Protein AF-A0A942FB34-F1 (afdb_monomer_lite)

Sequence (124 aa):
MNTRLLLAAIVAMVAMFLGGWLIWGIILKSESEGMSMGMIALGHVFIGALIAWLANSMGTTTLMKGLLNGFIIGLLWGLAMIFIDGKEADDAMKVITGGIANGAWCAIGMGAAALVLGMKKSEA

Foldseek 3Di:
DPVLLVVLLVQLLVQLLVLCCVLDCPVVNPDPPDDDPVVSSVVSSVVSSVLLVVCVVVVQQALVSQLVVQLVVQLVVQLVVCVVVVPCVVPPVCSVSSSRSRSRSRSRSSSRSNPSNNDDPPPD

Structure (mmCIF, N/CA/C/O backbone):
data_AF-A0A942FB34-F1
#
_entry.id   AF-A0A942FB34-F1
#
loop_
_atom_site.group_PDB
_atom_site.id
_atom_site.type_symbol
_atom_site.label_atom_id
_atom_site.label_alt_id
_atom_site.label_comp_id
_atom_site.label_asym_id
_atom_site.label_entity_id
_atom_site.label_seq_id
_atom_site.pdbx_PDB_ins_code
_atom_site.Cartn_x
_atom_site.Cartn_y
_atom_site.Cartn_z
_atom_site.occupancy
_atom_site.B_iso_or_equiv
_atom_site.auth_seq_id
_atom_site.auth_comp_id
_atom_site.auth_asym_id
_atom_site.auth_atom_id
_atom_site.pdbx_PDB_model_num
ATOM 1 N N . MET A 1 1 ? -5.280 -16.335 14.019 1.00 56.72 1 MET A N 1
ATOM 2 C CA . MET A 1 1 ? -5.382 -15.093 13.221 1.00 56.72 1 MET A CA 1
ATOM 3 C C . MET A 1 1 ? -6.694 -14.411 13.581 1.00 56.72 1 MET A C 1
ATOM 5 O O . MET A 1 1 ? -7.718 -15.076 13.537 1.00 56.72 1 MET A O 1
ATOM 9 N N . ASN A 1 2 ? -6.673 -13.152 14.028 1.00 83.06 2 ASN A N 1
ATOM 10 C CA . ASN A 1 2 ? -7.895 -12.423 14.393 1.00 83.06 2 ASN A CA 1
ATOM 11 C C . ASN A 1 2 ? -8.777 -12.259 13.139 1.00 83.06 2 ASN A C 1
ATOM 13 O O . ASN A 1 2 ? -8.255 -11.872 12.096 1.00 83.06 2 ASN A O 1
ATOM 17 N N . THR A 1 3 ? -10.084 -12.531 13.215 1.00 88.25 3 THR A N 1
ATOM 18 C CA . THR A 1 3 ? -11.041 -12.393 12.095 1.00 88.25 3 THR A CA 1
ATOM 19 C C . THR A 1 3 ? -10.948 -11.026 11.410 1.00 88.25 3 THR A C 1
ATOM 21 O O . THR A 1 3 ? -11.125 -10.923 10.200 1.00 88.25 3 THR A O 1
ATOM 24 N N . ARG A 1 4 ? -10.584 -9.977 12.159 1.00 90.31 4 ARG A N 1
ATOM 25 C CA . ARG A 1 4 ? -10.325 -8.640 11.604 1.00 90.31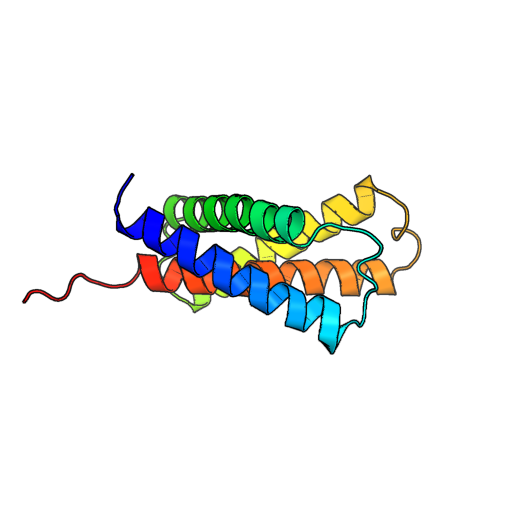 4 ARG A CA 1
ATOM 26 C C . ARG A 1 4 ? -9.140 -8.589 10.648 1.00 90.31 4 ARG A C 1
ATOM 28 O O . ARG A 1 4 ? -9.225 -7.909 9.637 1.00 90.31 4 ARG A O 1
ATOM 35 N N . LEU A 1 5 ? -8.058 -9.303 10.951 1.00 93.69 5 LEU A N 1
ATOM 36 C CA . LEU A 1 5 ? -6.884 -9.366 10.081 1.00 93.69 5 LEU A CA 1
ATOM 37 C C . LEU A 1 5 ? -7.205 -10.119 8.784 1.00 93.69 5 LEU A C 1
ATOM 39 O O . LEU A 1 5 ? -6.794 -9.684 7.714 1.00 93.69 5 LEU A O 1
ATOM 43 N N . LEU A 1 6 ? -7.999 -11.193 8.867 1.00 94.88 6 LEU A N 1
ATOM 44 C CA . LEU A 1 6 ? -8.502 -11.887 7.678 1.00 94.88 6 LEU A CA 1
ATOM 45 C C . LEU A 1 6 ? -9.352 -10.954 6.805 1.00 94.88 6 LEU A C 1
ATOM 47 O O . LEU A 1 6 ? -9.142 -10.873 5.598 1.00 94.88 6 LEU A O 1
ATOM 51 N N . LEU A 1 7 ? -10.287 -10.223 7.417 1.00 95.81 7 LEU A N 1
ATOM 52 C CA . LEU A 1 7 ? -11.134 -9.275 6.697 1.00 95.81 7 LEU A CA 1
ATOM 53 C C . LEU A 1 7 ? -10.309 -8.139 6.078 1.00 95.81 7 LEU A C 1
ATOM 55 O O . LEU A 1 7 ? -10.536 -7.778 4.927 1.00 95.81 7 LEU A O 1
ATOM 59 N N . ALA A 1 8 ? -9.320 -7.618 6.807 1.00 96.56 8 ALA A N 1
ATOM 60 C CA . ALA A 1 8 ? -8.408 -6.598 6.304 1.00 96.56 8 ALA A CA 1
ATOM 61 C C . ALA A 1 8 ? -7.602 -7.106 5.097 1.00 96.56 8 ALA A C 1
ATOM 63 O O . ALA A 1 8 ? -7.445 -6.362 4.135 1.00 96.56 8 ALA A O 1
ATOM 64 N N . ALA A 1 9 ? -7.157 -8.368 5.108 1.00 96.88 9 ALA A N 1
ATOM 65 C CA . ALA A 1 9 ? -6.467 -8.992 3.977 1.00 96.88 9 ALA A CA 1
ATOM 66 C C . ALA A 1 9 ? -7.359 -9.096 2.733 1.00 96.88 9 ALA A C 1
ATOM 68 O O . ALA A 1 9 ? -6.926 -8.746 1.637 1.00 96.88 9 ALA A O 1
ATOM 69 N N . ILE A 1 10 ? -8.617 -9.519 2.900 1.00 96.69 10 ILE A N 1
ATOM 70 C CA . ILE A 1 10 ? -9.588 -9.611 1.798 1.00 96.69 10 ILE A CA 1
ATOM 71 C C . ILE A 1 10 ? -9.879 -8.221 1.220 1.00 96.69 10 ILE A C 1
ATOM 73 O O . ILE A 1 10 ? -9.869 -8.035 0.005 1.00 96.69 10 ILE A O 1
ATOM 77 N N . VAL A 1 11 ? -10.109 -7.230 2.082 1.00 96.81 11 VAL A N 1
ATOM 78 C CA . VAL A 1 11 ? -10.394 -5.856 1.652 1.00 96.81 11 VAL A CA 1
ATOM 79 C C . VAL A 1 11 ? -9.183 -5.233 0.956 1.00 96.81 11 VAL A C 1
ATOM 81 O O . VAL A 1 11 ? -9.347 -4.628 -0.102 1.00 96.81 11 VAL A O 1
ATOM 84 N N . ALA A 1 12 ? -7.971 -5.426 1.486 1.00 96.94 12 ALA A N 1
ATOM 85 C CA . ALA A 1 12 ? -6.739 -4.973 0.845 1.00 96.94 12 ALA A CA 1
ATOM 86 C C . ALA A 1 12 ? -6.539 -5.634 -0.526 1.00 96.94 12 ALA A C 1
ATOM 88 O O . ALA A 1 12 ? -6.253 -4.934 -1.492 1.00 96.94 12 ALA A O 1
ATOM 89 N N . MET A 1 13 ? -6.759 -6.949 -0.641 1.00 96.31 13 MET A N 1
ATOM 90 C CA . MET A 1 13 ? -6.696 -7.677 -1.914 1.00 96.31 13 MET A CA 1
ATOM 91 C C . MET A 1 13 ? -7.622 -7.054 -2.965 1.00 96.31 13 MET A C 1
ATOM 93 O O . MET A 1 13 ? -7.174 -6.745 -4.068 1.00 96.31 13 MET A O 1
ATOM 97 N N . VAL A 1 14 ? -8.902 -6.851 -2.633 1.00 95.75 14 VAL A N 1
ATOM 98 C CA . VAL A 1 14 ? -9.883 -6.275 -3.569 1.00 95.75 14 VAL A CA 1
ATOM 99 C C . VAL A 1 14 ? -9.502 -4.842 -3.939 1.00 95.75 14 VAL A C 1
ATOM 101 O O . VAL A 1 14 ? -9.493 -4.493 -5.118 1.00 95.75 14 VAL A O 1
ATOM 104 N N . ALA A 1 15 ? -9.146 -4.021 -2.949 1.00 96.00 15 ALA A N 1
ATOM 105 C CA . ALA A 1 15 ? -8.763 -2.631 -3.165 1.00 96.00 15 ALA A CA 1
ATOM 106 C C . ALA A 1 15 ? -7.522 -2.510 -4.062 1.00 96.00 15 ALA A C 1
ATOM 108 O O . ALA A 1 15 ? -7.505 -1.688 -4.975 1.00 96.00 15 ALA A O 1
ATOM 109 N N . MET A 1 16 ? -6.510 -3.354 -3.852 1.00 93.94 16 MET A N 1
ATOM 110 C CA . MET A 1 16 ? -5.300 -3.376 -4.677 1.00 93.94 16 MET A CA 1
ATOM 111 C C . MET A 1 16 ? -5.570 -3.929 -6.072 1.00 93.94 16 MET A C 1
ATOM 113 O O . MET A 1 16 ? -5.031 -3.391 -7.032 1.00 93.94 16 MET A O 1
ATOM 117 N N . PHE A 1 17 ? -6.426 -4.944 -6.217 1.00 92.19 17 PHE A N 1
ATOM 118 C CA . PHE A 1 17 ? -6.796 -5.459 -7.536 1.00 92.19 17 PHE A CA 1
ATOM 119 C C . PHE A 1 17 ? -7.446 -4.363 -8.382 1.00 92.19 17 PHE A C 1
ATOM 121 O O . PHE A 1 17 ? -6.976 -4.058 -9.476 1.00 92.19 17 PHE A O 1
ATOM 128 N N . LEU A 1 18 ? -8.466 -3.693 -7.841 1.00 92.62 18 LEU A N 1
ATOM 129 C CA . LEU A 1 18 ? -9.141 -2.585 -8.522 1.00 92.62 18 LEU A CA 1
ATOM 130 C C . LEU A 1 18 ? -8.217 -1.372 -8.719 1.00 92.62 18 LEU A C 1
ATOM 132 O O . LEU A 1 18 ? -8.230 -0.750 -9.780 1.00 92.62 18 LEU A O 1
ATOM 136 N N . GLY A 1 19 ? -7.382 -1.058 -7.725 1.00 89.12 19 GLY A N 1
ATOM 137 C CA . GLY A 1 19 ? -6.390 0.014 -7.806 1.00 89.12 19 GLY A CA 1
ATOM 138 C C . GLY A 1 19 ? -5.337 -0.236 -8.886 1.00 89.12 19 GLY A C 1
ATOM 139 O O . GLY A 1 19 ? -4.932 0.701 -9.566 1.00 89.12 19 GLY A O 1
ATOM 140 N N . GLY A 1 20 ? -4.940 -1.494 -9.094 1.00 85.56 20 GLY A N 1
ATOM 141 C CA . GLY A 1 20 ? -4.024 -1.899 -10.159 1.00 85.56 20 GLY A CA 1
ATOM 142 C C . GLY A 1 20 ? -4.616 -1.640 -11.543 1.00 85.56 20 GLY A C 1
ATOM 143 O O . GLY A 1 20 ? -3.959 -1.027 -12.378 1.00 85.56 20 GLY A O 1
ATOM 144 N N . TRP A 1 21 ? -5.883 -2.004 -11.763 1.00 85.81 21 TRP A N 1
ATOM 145 C CA . TRP A 1 21 ? -6.592 -1.692 -13.011 1.00 85.81 21 TRP A CA 1
ATOM 146 C C . TRP A 1 21 ? -6.708 -0.189 -13.264 1.00 85.81 21 TRP A C 1
ATOM 148 O O . TRP A 1 21 ? -6.497 0.266 -14.388 1.00 85.81 21 TRP A O 1
ATOM 158 N N . LEU A 1 22 ? -7.010 0.593 -12.226 1.00 86.31 22 LEU A N 1
ATOM 159 C CA . LEU A 1 22 ? -7.096 2.045 -12.344 1.00 86.31 22 LEU A CA 1
ATOM 160 C C . LEU A 1 22 ? -5.739 2.665 -12.709 1.00 86.31 22 LEU A C 1
ATOM 162 O O . LEU A 1 22 ? -5.655 3.437 -13.660 1.00 86.31 22 LEU A O 1
ATOM 166 N N . ILE A 1 23 ? -4.680 2.328 -11.970 1.00 85.94 23 ILE A N 1
ATOM 167 C CA . ILE A 1 23 ? -3.357 2.941 -12.136 1.00 85.94 23 ILE A CA 1
ATOM 168 C C . ILE A 1 23 ? -2.689 2.447 -13.421 1.00 85.94 23 ILE A C 1
ATOM 170 O O . ILE A 1 23 ? -2.342 3.251 -14.283 1.00 85.94 23 ILE A O 1
ATOM 174 N N . TRP A 1 24 ? -2.542 1.135 -13.580 1.00 82.88 24 TRP A N 1
ATOM 175 C CA . TRP A 1 24 ? -1.775 0.551 -14.680 1.00 82.88 24 TRP A CA 1
ATOM 176 C C . TRP A 1 24 ? -2.598 0.391 -15.957 1.00 82.88 24 TRP A C 1
ATOM 178 O O . TRP A 1 24 ? -2.095 0.660 -17.042 1.00 82.88 24 TRP A O 1
ATOM 188 N N . GLY A 1 25 ? -3.882 0.044 -15.847 1.00 77.19 25 GLY A N 1
ATOM 189 C CA . GLY A 1 25 ? -4.753 -0.144 -17.011 1.00 77.19 25 GLY A CA 1
ATOM 190 C C . GLY A 1 25 ? -5.300 1.160 -17.597 1.00 77.19 25 GLY A C 1
ATOM 191 O O . GLY A 1 25 ? -5.276 1.347 -18.811 1.00 77.19 25 GLY A O 1
ATOM 192 N N . ILE A 1 26 ? -5.795 2.073 -16.753 1.00 79.00 26 ILE A N 1
ATOM 193 C CA . ILE A 1 26 ? -6.493 3.288 -17.215 1.00 79.00 26 ILE A CA 1
ATOM 194 C C . ILE A 1 26 ? -5.557 4.500 -17.269 1.00 79.00 26 ILE A C 1
ATOM 196 O O . ILE A 1 26 ? -5.492 5.168 -18.301 1.00 79.00 26 ILE A O 1
ATOM 200 N N . ILE A 1 27 ? -4.857 4.804 -16.170 1.00 77.88 27 ILE A N 1
ATOM 201 C CA . ILE A 1 27 ? -4.050 6.030 -16.051 1.00 77.88 27 ILE A CA 1
ATOM 202 C C . ILE A 1 27 ? -2.766 5.914 -16.874 1.00 77.88 27 ILE A C 1
ATOM 204 O O . ILE A 1 27 ? -2.475 6.793 -17.682 1.00 77.88 27 ILE A O 1
ATOM 208 N N . LEU A 1 28 ? -2.009 4.834 -16.676 1.00 82.88 28 LEU A N 1
ATOM 209 C CA . LEU A 1 28 ? -0.698 4.649 -17.303 1.00 82.88 28 LEU A CA 1
ATOM 210 C C . LEU A 1 28 ? -0.757 3.848 -18.606 1.00 82.88 28 LEU A C 1
ATOM 212 O O . LEU A 1 28 ? 0.204 3.885 -19.367 1.00 82.88 28 LEU A O 1
ATOM 216 N N . LYS A 1 29 ? -1.886 3.181 -18.887 1.00 78.69 29 LYS A N 1
ATOM 217 C CA . LYS A 1 29 ? -2.109 2.374 -20.098 1.00 78.69 29 LYS A CA 1
ATOM 218 C C . LYS A 1 29 ? -0.952 1.405 -20.387 1.00 78.69 29 LYS A C 1
ATOM 220 O O . LYS A 1 29 ? -0.525 1.271 -21.530 1.00 78.69 29 LYS A O 1
ATOM 225 N N . SER A 1 30 ? -0.422 0.754 -19.353 1.00 70.44 30 SER A N 1
ATOM 226 C CA . SER A 1 30 ? 0.626 -0.253 -19.514 1.00 70.44 30 SER A CA 1
ATOM 227 C C . SER A 1 30 ? 0.019 -1.551 -20.042 1.00 70.44 30 SER A C 1
ATOM 229 O O . SER A 1 30 ? -0.975 -2.033 -19.489 1.00 70.44 30 SER A O 1
ATOM 231 N N . GLU A 1 31 ? 0.622 -2.146 -21.066 1.00 58.75 31 GLU A N 1
ATOM 232 C CA . GLU A 1 31 ? 0.162 -3.427 -21.597 1.00 58.75 31 GLU A CA 1
ATOM 233 C C . GLU A 1 31 ? 0.502 -4.564 -20.623 1.00 58.75 31 GLU A C 1
ATOM 235 O O . GLU A 1 31 ? 1.666 -4.829 -20.325 1.00 58.75 31 GLU A O 1
ATOM 240 N N . SER A 1 32 ? -0.518 -5.256 -20.104 1.00 57.94 32 SER A N 1
ATOM 241 C CA . SER A 1 32 ? -0.308 -6.520 -19.396 1.00 57.94 32 SER A CA 1
ATOM 242 C C . SER A 1 32 ? -0.136 -7.634 -20.430 1.00 57.94 32 SER A C 1
ATOM 244 O O . SER A 1 32 ? -1.082 -8.367 -20.736 1.00 57.94 32 SER A O 1
ATOM 246 N N . GLU A 1 33 ? 1.044 -7.745 -21.030 1.00 56.53 33 GLU A N 1
ATOM 247 C CA . GLU A 1 33 ? 1.290 -8.808 -22.000 1.00 56.53 33 GLU A CA 1
ATOM 248 C C . GLU A 1 33 ? 1.291 -10.185 -21.302 1.00 56.53 33 GLU A C 1
ATOM 250 O O . GLU A 1 33 ? 2.098 -10.478 -20.420 1.00 56.53 33 GLU A O 1
ATOM 255 N N . GLY A 1 34 ? 0.342 -11.045 -21.682 1.00 63.91 34 GLY A N 1
ATOM 256 C CA . GLY A 1 34 ? 0.435 -12.501 -21.519 1.00 63.91 34 GLY A CA 1
ATOM 257 C C . GLY A 1 34 ? 0.197 -13.110 -20.130 1.00 63.91 34 GLY A C 1
ATOM 258 O O . GLY A 1 34 ? 0.263 -14.333 -20.004 1.00 63.91 34 GLY A O 1
ATOM 259 N N . MET A 1 35 ? -0.101 -12.332 -19.084 1.00 68.94 35 MET A N 1
ATOM 260 C CA . MET A 1 35 ? -0.298 -12.897 -17.740 1.00 68.94 35 MET A CA 1
ATOM 261 C C . MET A 1 35 ? -1.737 -13.400 -17.516 1.00 68.94 35 MET A C 1
ATOM 263 O O . MET A 1 35 ? -2.710 -12.682 -17.736 1.00 68.94 35 MET A O 1
ATOM 267 N N . SER A 1 36 ? -1.887 -14.643 -17.042 1.00 85.88 36 SER A N 1
ATOM 268 C CA . SER A 1 36 ? -3.201 -15.224 -16.719 1.00 85.88 36 SER A CA 1
ATOM 269 C C . SER A 1 36 ? -3.918 -14.414 -15.633 1.00 85.88 36 SER A C 1
ATOM 271 O O . SER A 1 36 ? -3.352 -14.164 -14.567 1.00 85.88 36 SER A O 1
ATOM 273 N N . MET A 1 37 ? -5.198 -14.088 -15.851 1.00 82.25 37 MET A N 1
ATOM 274 C CA . MET A 1 37 ? -6.037 -13.382 -14.869 1.00 82.25 37 MET A CA 1
ATOM 275 C C . MET A 1 37 ? -6.085 -14.094 -13.512 1.00 82.25 37 MET A C 1
ATOM 277 O O . MET A 1 37 ? -6.124 -13.438 -12.473 1.00 82.25 37 MET A O 1
ATOM 281 N N . GLY A 1 38 ? -6.014 -15.430 -13.504 1.00 85.19 38 GLY A N 1
ATOM 282 C CA . GLY A 1 38 ? -5.934 -16.213 -12.270 1.00 85.19 38 GLY A CA 1
ATOM 283 C C . GLY A 1 38 ? -4.632 -15.974 -11.498 1.00 85.19 38 GLY A C 1
ATOM 284 O O . GLY A 1 38 ? -4.660 -15.852 -10.276 1.00 85.19 38 GLY A O 1
ATOM 285 N N . MET A 1 39 ? -3.503 -15.834 -12.201 1.00 86.75 39 MET A N 1
ATOM 286 C CA . MET A 1 39 ? -2.206 -15.525 -11.585 1.00 86.75 39 MET A CA 1
ATOM 287 C C . MET A 1 39 ? -2.158 -14.092 -11.062 1.00 86.75 39 MET A C 1
ATOM 289 O O . MET A 1 39 ? -1.650 -13.863 -9.966 1.00 86.75 39 MET A O 1
ATOM 293 N N . ILE A 1 40 ? -2.753 -13.144 -11.795 1.00 86.25 40 ILE A N 1
ATOM 294 C CA . ILE A 1 40 ? -2.91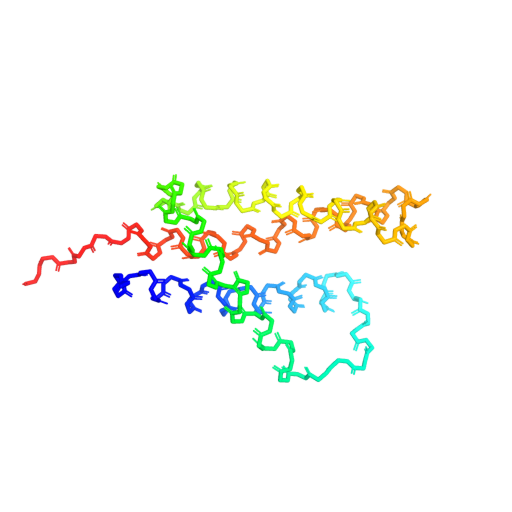2 -11.762 -11.327 1.00 86.25 40 ILE A CA 1
ATOM 295 C C . ILE A 1 40 ? -3.745 -11.752 -10.041 1.00 86.25 40 ILE A C 1
ATOM 297 O O . ILE A 1 40 ? -3.316 -11.181 -9.039 1.00 86.25 40 ILE A O 1
ATOM 301 N N . ALA A 1 41 ? -4.904 -12.414 -10.029 1.00 86.56 41 ALA A N 1
ATOM 302 C CA . ALA A 1 41 ? -5.760 -12.488 -8.847 1.00 86.56 41 ALA A CA 1
ATOM 303 C C . ALA A 1 41 ? -5.039 -13.136 -7.653 1.00 86.56 41 ALA A C 1
ATOM 305 O O . ALA A 1 41 ? -5.089 -12.608 -6.543 1.00 86.56 41 ALA A O 1
ATOM 306 N N . LEU A 1 42 ? -4.307 -14.229 -7.879 1.00 90.56 42 LEU A N 1
ATOM 307 C CA . LEU A 1 42 ? -3.534 -14.905 -6.838 1.00 90.56 42 LEU A CA 1
ATOM 308 C C . LEU A 1 42 ? -2.406 -14.020 -6.280 1.00 90.56 42 LEU A C 1
ATOM 310 O O . LEU A 1 42 ? -2.202 -13.976 -5.068 1.00 90.56 42 LEU A O 1
ATOM 314 N N . GLY A 1 43 ? -1.718 -13.255 -7.132 1.00 90.62 43 GLY A N 1
ATOM 315 C CA . GLY A 1 43 ? -0.749 -12.248 -6.689 1.00 90.62 43 GLY A CA 1
ATOM 316 C C . GLY A 1 43 ? -1.383 -11.208 -5.761 1.00 90.62 43 GLY A C 1
ATOM 317 O O . GLY A 1 43 ? -0.815 -10.871 -4.721 1.00 90.62 43 GLY A O 1
ATOM 318 N N . HIS A 1 44 ? -2.609 -10.775 -6.075 1.00 92.69 44 HIS A N 1
ATOM 319 C CA . HIS A 1 44 ? -3.361 -9.842 -5.236 1.00 92.69 44 HIS A CA 1
ATOM 320 C C . HIS A 1 44 ? -3.790 -10.448 -3.891 1.00 92.69 44 HIS A C 1
ATOM 322 O O . HIS A 1 44 ? -3.821 -9.733 -2.888 1.00 92.69 44 HIS A O 1
ATOM 328 N N . VAL A 1 45 ? -4.074 -11.756 -3.833 1.00 93.50 45 VAL A N 1
ATOM 329 C CA . VAL A 1 45 ? -4.332 -12.470 -2.567 1.00 93.50 45 VAL A CA 1
ATOM 330 C C . VAL A 1 45 ? -3.111 -12.368 -1.650 1.00 93.50 45 VAL A C 1
ATOM 332 O O . VAL A 1 45 ? -3.236 -11.966 -0.491 1.00 93.50 45 VAL A O 1
ATOM 335 N N . PHE A 1 46 ? -1.922 -12.696 -2.166 1.00 95.12 46 PHE A N 1
ATOM 336 C CA . PHE A 1 46 ? -0.694 -12.687 -1.371 1.00 95.12 46 PHE A CA 1
ATOM 337 C C . PHE A 1 46 ? -0.291 -11.281 -0.932 1.00 95.12 46 PHE A C 1
ATOM 339 O O . PHE A 1 46 ? -0.005 -11.069 0.248 1.00 95.12 46 PHE A O 1
ATOM 346 N N . ILE A 1 47 ? -0.306 -10.307 -1.847 1.00 93.38 47 ILE A N 1
ATOM 347 C CA . ILE A 1 47 ? 0.070 -8.933 -1.501 1.00 93.38 47 ILE A CA 1
ATOM 348 C C . ILE A 1 47 ? -0.957 -8.291 -0.559 1.00 93.38 47 ILE A C 1
ATOM 350 O O . ILE A 1 47 ? -0.566 -7.610 0.384 1.00 93.38 47 ILE A O 1
ATOM 354 N N . GLY A 1 48 ? -2.255 -8.572 -0.728 1.00 95.44 48 GLY A N 1
ATOM 355 C CA . GLY A 1 48 ? -3.306 -8.097 0.173 1.00 95.44 48 GLY A CA 1
ATOM 356 C C . GLY A 1 48 ? -3.127 -8.634 1.594 1.00 95.44 48 GLY A C 1
ATOM 357 O O . GLY A 1 48 ? -3.222 -7.878 2.564 1.00 95.44 48 GLY A O 1
ATOM 358 N N . ALA A 1 49 ? -2.779 -9.918 1.728 1.00 96.25 49 ALA A N 1
ATOM 359 C CA . ALA A 1 49 ? -2.443 -10.519 3.016 1.00 96.25 49 ALA A CA 1
ATOM 360 C C . ALA A 1 49 ? -1.187 -9.897 3.645 1.00 96.25 49 ALA A C 1
ATOM 362 O O . ALA A 1 49 ? -1.204 -9.565 4.833 1.00 96.25 49 ALA A O 1
ATOM 363 N N . LEU A 1 50 ? -0.124 -9.685 2.859 1.00 96.56 50 LEU A N 1
ATOM 364 C CA . LEU A 1 50 ? 1.105 -9.039 3.330 1.00 96.56 50 LEU A CA 1
ATOM 365 C C . LEU A 1 50 ? 0.837 -7.611 3.820 1.00 96.56 50 LEU A C 1
ATOM 367 O O . LEU A 1 50 ? 1.260 -7.243 4.913 1.00 96.56 50 LEU A O 1
ATOM 371 N N . ILE A 1 51 ? 0.102 -6.818 3.044 1.00 96.81 51 ILE A N 1
ATOM 372 C CA . ILE A 1 51 ? -0.226 -5.430 3.378 1.00 96.81 51 ILE A CA 1
ATOM 373 C C . ILE A 1 51 ? -1.087 -5.348 4.639 1.00 96.81 51 ILE A C 1
ATOM 375 O O . ILE A 1 51 ? -0.817 -4.520 5.509 1.00 96.81 51 ILE A O 1
ATOM 379 N N . ALA A 1 52 ? -2.081 -6.225 4.791 1.00 96.81 52 ALA A N 1
ATOM 380 C CA . ALA A 1 52 ? -2.882 -6.282 6.010 1.00 96.81 52 ALA A CA 1
ATOM 381 C C . ALA A 1 52 ? -2.050 -6.698 7.232 1.00 96.81 52 ALA A C 1
ATOM 383 O O . ALA A 1 52 ? -2.222 -6.135 8.317 1.00 96.81 52 ALA A O 1
ATOM 384 N N . TRP A 1 53 ? -1.117 -7.642 7.063 1.00 96.75 53 TRP A N 1
ATOM 385 C CA . TRP A 1 53 ? -0.178 -8.022 8.117 1.00 96.75 53 TRP A CA 1
ATOM 386 C C . TRP A 1 53 ? 0.742 -6.860 8.507 1.00 96.75 53 TRP A C 1
ATOM 388 O O . TRP A 1 53 ? 0.879 -6.583 9.698 1.00 96.75 53 TRP A O 1
ATOM 398 N N . LEU A 1 54 ? 1.308 -6.134 7.538 1.00 96.88 54 LEU A N 1
ATOM 399 C CA . LEU A 1 54 ? 2.129 -4.945 7.788 1.00 96.88 54 LEU A CA 1
ATOM 400 C C . LEU A 1 54 ? 1.331 -3.863 8.521 1.00 96.88 54 LEU A C 1
ATOM 402 O O . LEU A 1 54 ? 1.786 -3.359 9.547 1.00 96.88 54 LEU A O 1
ATOM 406 N N . ALA A 1 55 ? 0.114 -3.560 8.060 1.00 96.19 55 ALA A N 1
A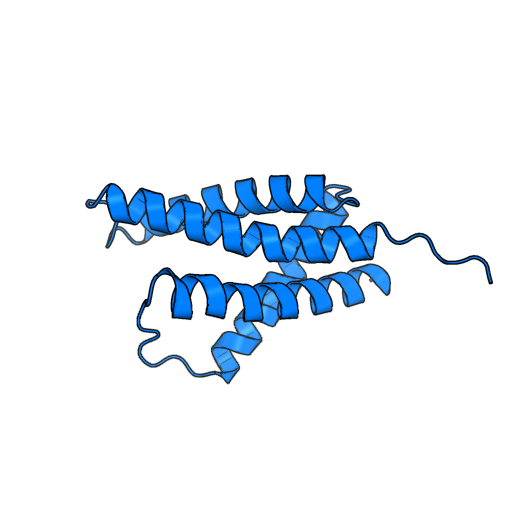TOM 407 C CA . ALA A 1 55 ? -0.759 -2.582 8.704 1.00 96.19 55 ALA A CA 1
ATOM 408 C C . ALA A 1 55 ? -1.025 -2.945 10.174 1.00 96.19 55 ALA A C 1
ATOM 410 O O . ALA A 1 55 ? -0.891 -2.096 11.056 1.00 96.19 55 ALA A O 1
ATOM 411 N N . ASN A 1 56 ? -1.335 -4.216 10.449 1.00 95.75 56 ASN A N 1
ATOM 412 C CA . ASN A 1 56 ? -1.561 -4.711 11.804 1.00 95.75 56 ASN A CA 1
ATOM 413 C C . ASN A 1 56 ? -0.294 -4.641 12.670 1.00 95.75 56 ASN A C 1
ATOM 415 O O . ASN A 1 56 ? -0.353 -4.152 13.796 1.00 95.75 56 ASN A O 1
ATOM 419 N N . SER A 1 57 ? 0.851 -5.083 12.146 1.00 95.50 57 SER A N 1
ATOM 420 C CA . SER A 1 57 ? 2.135 -5.080 12.862 1.00 95.50 57 SER A CA 1
ATOM 421 C C . SER A 1 57 ? 2.633 -3.667 13.177 1.00 95.50 57 SER A C 1
ATOM 423 O O . SER A 1 57 ? 3.226 -3.442 14.226 1.00 95.50 57 SER A O 1
ATOM 425 N N . MET A 1 58 ? 2.343 -2.696 12.309 1.00 95.31 58 MET A N 1
ATOM 426 C CA . MET A 1 58 ? 2.678 -1.281 12.509 1.00 95.31 58 MET A CA 1
ATOM 427 C C . MET A 1 58 ? 1.655 -0.526 13.378 1.00 95.31 58 MET A C 1
ATOM 429 O O . MET A 1 58 ? 1.800 0.679 13.577 1.00 95.31 58 MET A O 1
ATOM 433 N N . GLY A 1 59 ? 0.582 -1.176 13.846 1.00 93.94 59 GLY A N 1
ATOM 434 C CA . GLY A 1 59 ? -0.499 -0.502 14.578 1.00 93.94 59 GLY A CA 1
ATOM 435 C C . GLY A 1 59 ? -1.234 0.552 13.738 1.00 93.94 59 GLY A C 1
ATOM 436 O O . GLY A 1 59 ? -1.696 1.573 14.253 1.00 93.94 59 GLY A O 1
ATOM 437 N N . THR A 1 60 ? -1.317 0.336 12.425 1.00 95.75 60 THR A N 1
ATOM 438 C CA . THR A 1 60 ? -1.922 1.265 11.466 1.00 95.75 60 THR A CA 1
ATOM 439 C C . THR A 1 60 ? -3.431 1.041 11.404 1.00 95.75 60 THR A C 1
ATOM 441 O O . THR A 1 60 ? -3.910 0.121 10.750 1.00 95.75 60 THR A O 1
ATOM 444 N N . THR A 1 61 ? -4.186 1.888 12.104 1.00 95.31 61 THR A N 1
ATOM 445 C CA . THR A 1 61 ? -5.639 1.723 12.319 1.00 95.31 61 THR A CA 1
ATOM 446 C C . THR A 1 61 ? -6.485 2.880 11.792 1.00 95.31 61 THR A C 1
ATOM 448 O O . THR A 1 61 ? -7.683 2.942 12.045 1.00 95.31 61 THR A O 1
ATOM 451 N N . THR A 1 62 ? -5.891 3.835 11.078 1.00 96.00 62 THR A N 1
ATOM 452 C CA . THR A 1 62 ? -6.631 4.947 10.468 1.00 96.00 62 THR A CA 1
ATOM 453 C C . THR A 1 62 ? -6.327 5.027 8.986 1.00 96.00 62 THR A C 1
ATOM 455 O O . THR A 1 62 ? -5.212 4.714 8.567 1.00 96.00 62 THR A O 1
ATOM 458 N N . LEU A 1 63 ? -7.303 5.491 8.199 1.00 95.50 63 LEU A N 1
ATOM 459 C CA . LEU A 1 63 ? -7.150 5.645 6.753 1.00 95.50 63 LEU A CA 1
ATOM 460 C C . LEU A 1 63 ? -5.900 6.455 6.405 1.00 95.50 63 LEU A C 1
ATOM 462 O O . LEU A 1 63 ? -5.076 5.989 5.634 1.00 95.50 63 LEU A O 1
ATOM 466 N N . MET A 1 64 ? -5.723 7.630 7.019 1.00 96.94 64 MET A N 1
ATOM 467 C CA . MET A 1 64 ? -4.600 8.517 6.701 1.00 96.94 64 MET A CA 1
ATOM 468 C C . MET A 1 64 ? -3.238 7.884 7.018 1.00 96.94 64 MET A C 1
ATOM 470 O O . MET A 1 64 ? -2.319 7.973 6.209 1.00 96.94 64 MET A O 1
ATOM 474 N N . LYS A 1 65 ? -3.108 7.190 8.161 1.00 96.31 65 LYS A N 1
ATOM 475 C CA . LYS A 1 65 ? -1.873 6.452 8.474 1.00 96.31 65 LYS A CA 1
ATOM 476 C C . LYS A 1 65 ? -1.656 5.298 7.494 1.00 96.31 65 LYS A C 1
ATOM 478 O O . LYS A 1 65 ? -0.526 5.067 7.090 1.00 96.31 65 LYS A O 1
ATOM 483 N N . GLY A 1 66 ? -2.725 4.605 7.097 1.00 97.56 66 GLY A N 1
ATOM 484 C CA . GLY A 1 66 ? -2.674 3.535 6.101 1.00 97.56 66 GLY A CA 1
ATOM 485 C C . GLY A 1 66 ? -2.231 4.025 4.728 1.00 97.56 66 GLY A C 1
ATOM 486 O O . GLY A 1 66 ? -1.333 3.434 4.140 1.00 97.56 66 GLY A O 1
ATOM 487 N N . LEU A 1 67 ? -2.794 5.138 4.256 1.00 97.94 67 LEU A N 1
ATOM 488 C CA . LEU A 1 67 ? -2.405 5.769 2.995 1.00 97.94 67 LEU A CA 1
ATOM 489 C C . LEU A 1 67 ? -0.930 6.179 3.019 1.00 97.94 67 LEU A C 1
ATOM 491 O O . LEU A 1 67 ? -0.199 5.844 2.094 1.00 97.94 67 LEU A O 1
ATOM 495 N N . LEU A 1 68 ? -0.475 6.852 4.082 1.00 98.06 68 LEU A N 1
ATOM 496 C CA . LEU A 1 68 ? 0.910 7.315 4.192 1.00 98.06 68 LEU A CA 1
ATOM 497 C C . LEU A 1 68 ? 1.906 6.151 4.287 1.00 98.06 68 LEU A C 1
ATOM 499 O O . LEU A 1 68 ? 2.874 6.107 3.530 1.00 98.06 68 LEU A O 1
ATOM 503 N N . ASN A 1 69 ? 1.659 5.194 5.186 1.00 97.69 69 ASN A N 1
ATOM 504 C CA . ASN A 1 69 ? 2.534 4.035 5.364 1.00 97.69 69 ASN A CA 1
ATOM 505 C C . ASN A 1 69 ? 2.567 3.176 4.093 1.00 97.69 69 ASN A C 1
ATOM 507 O O . ASN A 1 69 ? 3.640 2.763 3.659 1.00 97.69 69 ASN A O 1
ATOM 511 N N . GLY A 1 70 ? 1.410 2.967 3.459 1.00 97.75 70 GLY A N 1
ATOM 512 C CA . GLY A 1 70 ? 1.309 2.240 2.199 1.00 97.75 70 GLY A CA 1
ATOM 513 C C . GLY A 1 70 ? 2.031 2.951 1.061 1.00 97.75 70 GLY A C 1
ATOM 514 O O . GLY A 1 70 ? 2.748 2.296 0.310 1.00 97.75 70 GLY A O 1
ATOM 515 N N . PHE A 1 71 ? 1.917 4.280 0.973 1.00 98.19 71 PHE A N 1
ATOM 516 C CA . PHE A 1 71 ? 2.628 5.070 -0.029 1.00 98.19 71 PHE A CA 1
ATOM 517 C C . PHE A 1 71 ? 4.141 4.940 0.114 1.00 98.19 71 PHE A C 1
ATOM 519 O O . PHE A 1 71 ? 4.818 4.645 -0.865 1.00 98.19 71 PHE A O 1
ATOM 526 N N . ILE A 1 72 ? 4.670 5.101 1.330 1.00 97.81 72 ILE A N 1
ATOM 527 C CA . ILE A 1 72 ? 6.112 4.996 1.592 1.00 97.81 72 ILE A CA 1
ATOM 528 C C . ILE A 1 72 ? 6.618 3.589 1.257 1.00 97.81 72 ILE A C 1
ATOM 530 O O . ILE A 1 72 ? 7.612 3.449 0.549 1.00 97.81 72 ILE A O 1
ATOM 534 N N . ILE A 1 73 ? 5.923 2.545 1.720 1.00 96.88 73 ILE A N 1
ATOM 535 C CA . ILE A 1 73 ? 6.317 1.154 1.462 1.00 96.88 73 ILE A CA 1
ATOM 536 C C . ILE A 1 73 ? 6.274 0.848 -0.037 1.00 96.88 73 ILE A C 1
ATOM 538 O O . ILE A 1 73 ? 7.234 0.295 -0.569 1.00 96.88 73 ILE A O 1
ATOM 542 N N . GLY A 1 74 ? 5.196 1.228 -0.725 1.00 96.56 74 GLY A N 1
ATOM 543 C CA . GLY A 1 74 ? 5.057 1.011 -2.164 1.00 96.56 74 GLY A CA 1
ATOM 544 C C . GLY A 1 74 ? 6.084 1.780 -2.981 1.00 96.56 74 GLY A C 1
ATOM 545 O O . GLY A 1 74 ? 6.655 1.217 -3.907 1.00 96.56 74 GLY A O 1
ATOM 546 N N . LEU A 1 75 ? 6.377 3.028 -2.611 1.00 96.75 75 LEU A N 1
ATOM 547 C CA . LEU A 1 75 ? 7.396 3.841 -3.270 1.00 96.75 75 LEU A CA 1
ATOM 548 C C . LEU A 1 75 ? 8.777 3.193 -3.139 1.00 96.75 75 LEU A C 1
ATOM 550 O O . LEU A 1 75 ? 9.463 3.006 -4.139 1.00 96.75 75 LEU A O 1
ATOM 554 N N . LEU A 1 76 ? 9.171 2.815 -1.919 1.00 96.25 76 LEU A N 1
ATOM 555 C CA . LEU A 1 76 ? 10.467 2.181 -1.666 1.00 96.25 76 LEU A CA 1
ATOM 556 C C . LEU A 1 76 ? 10.581 0.827 -2.370 1.00 96.25 76 LEU A C 1
ATOM 558 O O . LEU A 1 76 ? 11.613 0.535 -2.969 1.00 96.25 76 LEU A O 1
ATOM 562 N N . TRP A 1 77 ? 9.522 0.017 -2.330 1.00 93.56 77 TRP A N 1
ATOM 563 C CA . TRP A 1 77 ? 9.496 -1.281 -2.997 1.00 93.56 77 TRP A CA 1
ATOM 564 C C . TRP A 1 77 ? 9.538 -1.148 -4.524 1.00 93.56 77 TRP A C 1
ATOM 566 O O . TRP A 1 77 ? 10.326 -1.834 -5.169 1.00 93.56 77 TRP A O 1
ATOM 576 N N . GLY A 1 78 ? 8.756 -0.228 -5.096 1.00 92.19 78 GLY A N 1
ATOM 577 C CA . GLY A 1 78 ? 8.742 0.038 -6.533 1.00 92.19 78 GLY A CA 1
ATOM 578 C C . GLY A 1 78 ? 10.094 0.533 -7.039 1.00 92.19 78 GLY A C 1
ATOM 579 O O . GLY A 1 78 ? 10.623 -0.014 -8.002 1.00 92.19 78 GLY A O 1
ATOM 580 N N . LEU A 1 79 ? 10.699 1.503 -6.346 1.00 92.62 79 LEU A N 1
ATOM 581 C CA . LEU A 1 79 ? 12.039 1.989 -6.682 1.00 92.62 79 LEU A CA 1
ATOM 582 C C . LEU A 1 79 ? 13.088 0.879 -6.571 1.00 92.62 79 LEU A C 1
ATOM 584 O O . LEU A 1 79 ? 13.904 0.728 -7.476 1.00 92.62 79 LEU A O 1
ATOM 588 N N . ALA A 1 80 ? 13.045 0.068 -5.508 1.00 92.69 80 ALA A N 1
ATOM 589 C CA . ALA A 1 80 ? 13.956 -1.063 -5.360 1.00 92.69 80 ALA A CA 1
ATOM 590 C C . ALA A 1 80 ? 13.842 -2.041 -6.540 1.00 92.69 80 ALA A C 1
ATOM 592 O O . ALA A 1 80 ? 14.862 -2.443 -7.090 1.00 92.69 80 ALA A O 1
ATOM 593 N N . MET A 1 81 ? 12.624 -2.379 -6.972 1.00 88.38 81 MET A N 1
ATOM 594 C CA . MET A 1 81 ? 12.413 -3.279 -8.111 1.00 88.38 81 MET A CA 1
ATOM 595 C C . MET A 1 81 ? 12.909 -2.688 -9.432 1.00 88.38 81 MET A C 1
ATOM 597 O O . MET A 1 81 ? 13.532 -3.402 -10.212 1.00 88.38 81 MET A O 1
ATOM 601 N N . ILE A 1 82 ? 12.707 -1.388 -9.657 1.00 89.00 82 ILE A N 1
ATOM 602 C CA . ILE A 1 82 ? 13.202 -0.696 -10.855 1.00 89.00 82 ILE A CA 1
ATOM 603 C C . ILE A 1 82 ? 14.735 -0.729 -10.914 1.00 89.00 82 ILE A C 1
ATOM 605 O O . ILE A 1 82 ? 15.302 -1.070 -11.952 1.00 89.00 82 ILE A O 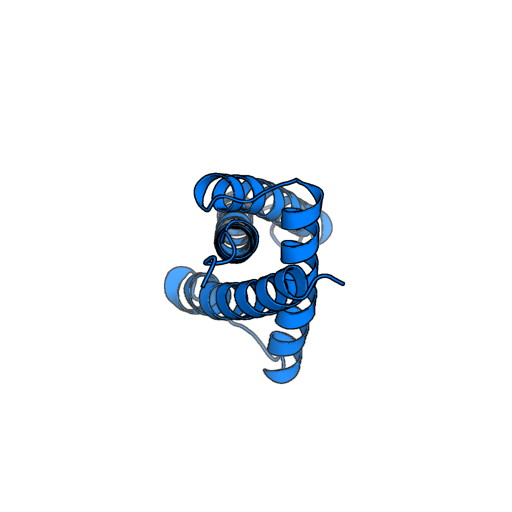1
ATOM 609 N N . PHE A 1 83 ? 15.415 -0.437 -9.800 1.00 87.81 83 PHE A N 1
ATOM 610 C CA . PHE A 1 83 ? 16.880 -0.481 -9.742 1.00 87.81 83 PHE A CA 1
ATOM 611 C C . PHE A 1 83 ? 17.451 -1.908 -9.797 1.00 87.81 83 PHE A C 1
ATOM 613 O O . PHE A 1 83 ? 18.581 -2.076 -10.245 1.00 87.81 83 PHE A O 1
ATOM 620 N N . ILE A 1 84 ? 16.695 -2.927 -9.366 1.00 90.12 84 ILE A N 1
ATOM 621 C CA . ILE A 1 84 ? 17.110 -4.339 -9.444 1.00 90.12 84 ILE A CA 1
ATOM 622 C C . ILE A 1 84 ? 16.921 -4.913 -10.857 1.00 90.12 84 ILE A C 1
ATOM 624 O O . ILE A 1 84 ? 17.822 -5.590 -11.346 1.00 90.12 84 ILE A O 1
ATOM 628 N N . ASP A 1 85 ? 15.780 -4.673 -11.517 1.00 83.44 85 ASP A N 1
ATOM 629 C CA . ASP A 1 85 ? 15.519 -5.189 -12.877 1.00 83.44 85 ASP A CA 1
ATOM 630 C C . ASP A 1 85 ? 16.313 -4.412 -13.942 1.00 83.44 85 ASP A C 1
ATOM 632 O O . ASP A 1 85 ? 16.618 -4.936 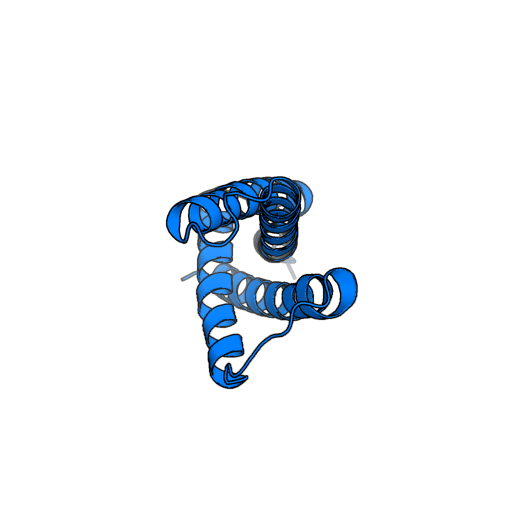-15.010 1.00 83.44 85 ASP A O 1
ATOM 636 N N . GLY A 1 86 ? 16.663 -3.150 -13.668 1.00 76.94 86 GLY A N 1
ATOM 637 C CA . GLY A 1 86 ? 17.560 -2.333 -14.493 1.00 76.94 86 GLY A CA 1
ATOM 638 C C . GLY A 1 86 ? 16.985 -1.870 -15.837 1.00 76.94 86 GLY A C 1
ATOM 639 O O . GLY A 1 86 ? 17.497 -0.919 -16.416 1.00 76.94 86 GLY A O 1
ATOM 640 N N . LYS A 1 87 ? 15.889 -2.467 -16.322 1.00 75.00 87 LYS A N 1
ATOM 641 C CA . LYS A 1 87 ? 15.281 -2.166 -17.634 1.00 75.00 87 LYS A CA 1
ATOM 642 C C . LYS A 1 87 ? 14.767 -0.736 -17.781 1.00 75.00 87 LYS A C 1
ATOM 644 O O . LYS A 1 87 ? 14.709 -0.219 -18.891 1.00 75.00 87 LYS A O 1
ATOM 649 N N . GLU A 1 88 ? 14.365 -0.118 -16.675 1.00 74.38 88 GLU A N 1
ATOM 650 C CA . GLU A 1 88 ? 13.812 1.241 -16.654 1.00 74.38 88 GLU A CA 1
ATOM 651 C C . GLU A 1 88 ? 14.716 2.242 -15.923 1.00 74.38 88 GLU A C 1
ATOM 653 O O . GLU A 1 88 ? 14.367 3.415 -15.823 1.00 74.38 88 GLU A O 1
ATOM 658 N N . ALA A 1 89 ? 15.876 1.803 -15.421 1.00 76.38 89 ALA A N 1
ATOM 659 C CA . ALA A 1 89 ? 16.723 2.610 -14.542 1.00 76.38 89 ALA A CA 1
ATOM 660 C C . ALA A 1 89 ? 17.371 3.817 -15.248 1.00 76.38 89 ALA A C 1
ATOM 662 O O . ALA A 1 89 ? 17.649 4.823 -14.597 1.00 76.38 89 ALA A O 1
ATOM 663 N N . ASP A 1 90 ? 17.558 3.739 -16.568 1.00 81.00 90 ASP A N 1
ATOM 664 C CA . ASP A 1 90 ? 18.182 4.800 -17.367 1.00 81.00 90 ASP A CA 1
ATOM 665 C C . ASP A 1 90 ? 17.203 5.922 -17.767 1.00 81.00 90 ASP A C 1
ATOM 667 O O . ASP A 1 90 ? 17.623 6.990 -18.216 1.00 81.00 90 ASP A O 1
ATOM 671 N N . ASP A 1 91 ? 15.893 5.717 -17.586 1.00 87.44 91 ASP A N 1
ATOM 672 C CA . ASP A 1 91 ? 14.857 6.709 -17.880 1.00 87.44 91 ASP A CA 1
ATOM 673 C C . ASP A 1 91 ? 14.282 7.276 -16.579 1.00 87.44 91 ASP A C 1
ATOM 675 O O . ASP A 1 91 ? 13.395 6.699 -15.945 1.00 87.44 91 ASP A O 1
ATOM 679 N N . ALA A 1 92 ? 14.763 8.462 -16.199 1.00 86.44 92 ALA A N 1
ATOM 680 C CA . ALA A 1 92 ? 14.339 9.143 -14.979 1.00 86.44 92 ALA A CA 1
ATOM 681 C C . ALA A 1 92 ? 12.813 9.325 -14.885 1.00 86.44 92 ALA A C 1
ATOM 683 O O . ALA A 1 92 ? 12.258 9.271 -13.785 1.00 86.44 92 ALA A O 1
ATOM 684 N N . MET A 1 93 ? 12.117 9.516 -16.013 1.00 87.50 93 MET A N 1
ATOM 685 C CA . MET A 1 93 ? 10.667 9.686 -15.997 1.00 87.50 93 MET A CA 1
ATOM 686 C C . MET A 1 93 ? 9.967 8.377 -15.639 1.00 87.50 93 MET A C 1
ATOM 688 O O . MET A 1 93 ? 9.042 8.401 -14.823 1.00 87.50 93 MET A O 1
ATOM 692 N N . LYS A 1 94 ? 10.433 7.241 -16.173 1.00 84.69 94 LYS A N 1
ATOM 693 C CA . LYS A 1 94 ? 9.913 5.906 -15.828 1.00 84.69 94 LYS A CA 1
ATOM 694 C C . LYS A 1 94 ? 10.214 5.523 -14.387 1.00 84.69 94 LYS A C 1
ATOM 696 O O . LYS A 1 94 ? 9.320 5.036 -13.703 1.00 84.69 94 LYS A O 1
ATOM 701 N N . VAL A 1 95 ? 11.406 5.843 -13.878 1.00 88.00 95 VAL A N 1
ATOM 702 C CA . VAL A 1 95 ? 11.740 5.630 -12.457 1.00 88.00 95 VAL A CA 1
ATOM 703 C C . VAL A 1 95 ? 10.756 6.378 -11.550 1.00 88.00 95 VAL A C 1
ATOM 705 O O . VAL A 1 95 ? 10.208 5.805 -10.606 1.00 88.00 95 VAL A O 1
ATOM 708 N N . ILE A 1 96 ? 10.489 7.654 -11.852 1.00 89.19 96 ILE A N 1
ATOM 709 C CA . ILE A 1 96 ? 9.578 8.492 -11.063 1.00 89.19 96 ILE A CA 1
ATOM 710 C C . ILE A 1 96 ? 8.136 7.986 -11.164 1.00 89.19 96 ILE A C 1
ATOM 712 O O . ILE A 1 96 ? 7.489 7.776 -10.136 1.00 89.19 96 ILE A O 1
ATOM 716 N N . THR A 1 97 ? 7.620 7.778 -12.379 1.00 89.31 97 THR A N 1
ATOM 717 C CA . THR A 1 97 ? 6.236 7.308 -12.561 1.00 89.31 97 THR A CA 1
ATOM 718 C C . THR A 1 97 ? 6.038 5.912 -11.987 1.00 89.31 97 THR A C 1
ATOM 720 O O . THR A 1 97 ? 5.054 5.696 -11.282 1.00 89.31 97 THR A O 1
ATOM 723 N N . GLY A 1 98 ? 6.990 5.001 -12.188 1.00 88.75 98 GLY A N 1
ATOM 724 C CA . GLY A 1 98 ? 6.970 3.652 -11.634 1.00 88.75 98 GLY A CA 1
ATOM 725 C C . GLY A 1 98 ? 6.972 3.637 -10.107 1.00 88.75 98 GLY A C 1
ATOM 726 O O . GLY A 1 98 ? 6.155 2.949 -9.487 1.00 88.75 98 GLY A O 1
ATOM 727 N N . GLY A 1 99 ? 7.828 4.448 -9.482 1.00 92.88 99 GLY A N 1
ATOM 728 C CA . GLY A 1 99 ? 7.866 4.604 -8.028 1.00 92.88 99 GLY A CA 1
ATOM 729 C C . GLY A 1 99 ? 6.562 5.173 -7.460 1.00 92.88 99 GLY A C 1
ATOM 730 O O . GLY A 1 99 ? 5.982 4.599 -6.536 1.00 92.88 99 GLY A O 1
ATOM 731 N N . ILE A 1 100 ? 6.059 6.273 -8.033 1.00 94.25 100 ILE A N 1
ATOM 732 C CA . ILE A 1 100 ? 4.817 6.922 -7.579 1.00 94.25 100 ILE A CA 1
ATOM 733 C C . ILE A 1 100 ? 3.612 5.996 -7.763 1.00 94.25 100 ILE A C 1
ATOM 735 O O . ILE A 1 100 ? 2.770 5.913 -6.870 1.00 94.25 100 ILE A O 1
ATOM 739 N N . ALA A 1 101 ? 3.531 5.283 -8.886 1.00 93.50 101 ALA A N 1
ATOM 740 C CA . ALA A 1 101 ? 2.441 4.360 -9.174 1.00 93.50 101 ALA A CA 1
ATOM 741 C C . ALA A 1 101 ? 2.405 3.188 -8.183 1.00 93.50 101 ALA A C 1
ATOM 743 O O . ALA A 1 101 ? 1.340 2.875 -7.647 1.00 93.50 101 ALA A O 1
ATOM 744 N N . ASN A 1 102 ? 3.563 2.601 -7.857 1.00 94.25 102 ASN A N 1
ATOM 745 C CA . ASN A 1 102 ? 3.658 1.579 -6.810 1.00 94.25 102 ASN A CA 1
ATOM 746 C C . ASN A 1 102 ? 3.300 2.136 -5.424 1.00 94.25 102 ASN A C 1
ATOM 748 O O . ASN A 1 102 ? 2.580 1.487 -4.664 1.00 94.25 102 ASN A O 1
ATOM 752 N N . GLY A 1 103 ? 3.737 3.359 -5.109 1.00 96.88 103 GLY A N 1
ATOM 753 C CA . GLY A 1 103 ? 3.337 4.066 -3.893 1.00 96.88 103 GLY A CA 1
ATOM 754 C C . GLY A 1 103 ? 1.820 4.229 -3.797 1.00 96.88 103 GLY A C 1
ATOM 755 O O . GLY A 1 103 ? 1.207 3.809 -2.817 1.00 96.88 103 GLY A O 1
ATOM 756 N N . ALA A 1 104 ? 1.186 4.784 -4.829 1.00 96.56 104 ALA A N 1
ATOM 757 C CA . ALA A 1 104 ? -0.261 4.983 -4.875 1.00 96.56 104 ALA A CA 1
ATOM 758 C C . ALA A 1 104 ? -1.034 3.657 -4.769 1.00 96.56 104 ALA A C 1
ATOM 760 O O . ALA A 1 104 ? -2.021 3.569 -4.037 1.00 96.56 104 ALA A O 1
ATOM 761 N N . TRP A 1 105 ? -0.561 2.608 -5.442 1.00 96.00 105 TRP A N 1
ATOM 762 C CA . TRP A 1 105 ? -1.176 1.284 -5.404 1.00 96.00 105 TRP A CA 1
ATOM 763 C C . TRP A 1 105 ? -1.141 0.655 -4.003 1.00 96.00 105 TRP A C 1
ATOM 765 O O . TRP A 1 105 ? -2.176 0.231 -3.480 1.00 96.00 105 TRP A O 1
ATOM 775 N N . CYS A 1 106 ? 0.019 0.668 -3.341 1.00 97.00 106 CYS A N 1
ATOM 776 C CA . CYS A 1 106 ? 0.146 0.180 -1.966 1.00 97.00 106 CYS A CA 1
ATOM 777 C C . CYS A 1 106 ? -0.607 1.059 -0.958 1.00 97.00 106 CYS A C 1
ATOM 779 O O . CYS A 1 106 ? -1.153 0.532 0.014 1.00 97.00 106 CYS A O 1
ATOM 781 N N . ALA A 1 107 ? -0.684 2.376 -1.185 1.00 97.88 107 ALA A N 1
ATOM 782 C CA . ALA A 1 107 ? -1.472 3.289 -0.358 1.00 97.88 107 ALA A CA 1
ATOM 783 C C . ALA A 1 107 ? -2.950 2.883 -0.333 1.00 97.88 107 ALA A C 1
ATOM 785 O O . ALA A 1 107 ? -3.533 2.786 0.746 1.00 97.88 107 ALA A O 1
ATOM 786 N N . ILE A 1 108 ? -3.538 2.573 -1.494 1.00 96.81 108 ILE A N 1
ATOM 787 C CA . ILE A 1 108 ? -4.931 2.108 -1.603 1.00 96.81 108 ILE A CA 1
ATOM 788 C C . ILE A 1 108 ? -5.142 0.836 -0.772 1.00 96.81 108 ILE A C 1
ATOM 790 O O . ILE A 1 108 ? -6.063 0.774 0.047 1.00 96.81 108 ILE A O 1
ATOM 794 N N . GLY A 1 109 ? -4.262 -0.156 -0.932 1.00 97.12 109 GLY A N 1
ATOM 795 C CA . GLY A 1 109 ? -4.338 -1.414 -0.191 1.00 97.12 109 GLY A CA 1
ATOM 796 C C . GLY A 1 109 ? -4.221 -1.235 1.319 1.00 97.12 109 GLY A C 1
ATOM 797 O O . GLY A 1 109 ? -5.070 -1.711 2.075 1.00 97.12 109 GLY A O 1
ATOM 798 N N . MET A 1 110 ? -3.189 -0.518 1.770 1.00 97.88 110 MET A N 1
ATOM 799 C CA . MET A 1 110 ? -2.918 -0.337 3.196 1.00 97.88 110 MET A CA 1
ATOM 800 C C . MET A 1 110 ? -3.928 0.602 3.861 1.00 97.88 110 MET A C 1
ATOM 802 O O . MET A 1 110 ? -4.311 0.362 5.004 1.00 97.88 110 MET A O 1
ATOM 806 N N . GLY A 1 111 ? -4.418 1.623 3.155 1.00 97.56 111 GLY A N 1
ATOM 807 C CA . GLY A 1 111 ? -5.508 2.487 3.612 1.00 97.56 111 GLY A CA 1
ATOM 808 C C . GLY A 1 111 ? -6.799 1.708 3.860 1.00 97.56 111 GLY A C 1
ATOM 809 O O . GLY A 1 111 ? -7.421 1.858 4.915 1.00 97.56 111 GLY A O 1
ATOM 810 N N . ALA A 1 112 ? -7.165 0.822 2.930 1.00 97.44 112 ALA A N 1
ATOM 811 C CA . ALA A 1 112 ? -8.346 -0.025 3.061 1.00 97.44 112 ALA A CA 1
ATOM 812 C C . ALA A 1 112 ? -8.198 -1.052 4.202 1.00 97.44 112 ALA A C 1
ATOM 814 O O . ALA A 1 112 ? -9.106 -1.198 5.021 1.00 97.44 112 ALA A O 1
ATOM 815 N N . ALA A 1 113 ? -7.033 -1.700 4.326 1.00 97.25 113 ALA A N 1
ATOM 816 C CA . ALA A 1 113 ? -6.746 -2.599 5.447 1.00 97.25 113 ALA A CA 1
ATOM 817 C C . ALA A 1 113 ? -6.793 -1.865 6.802 1.00 97.25 113 ALA A C 1
ATOM 819 O O . ALA A 1 113 ? -7.406 -2.352 7.753 1.00 97.25 113 ALA A O 1
ATOM 820 N N . ALA A 1 114 ? -6.190 -0.676 6.887 1.00 96.88 114 ALA A N 1
ATOM 821 C CA . ALA A 1 114 ? -6.141 0.126 8.108 1.00 96.88 114 ALA A CA 1
ATOM 822 C C . ALA A 1 114 ? -7.530 0.559 8.590 1.00 96.88 114 ALA A C 1
ATOM 824 O O . ALA A 1 114 ? -7.785 0.548 9.794 1.00 96.88 114 ALA A O 1
ATOM 825 N N . LEU A 1 115 ? -8.439 0.894 7.666 1.00 96.12 115 LEU A N 1
ATOM 826 C CA . LEU A 1 115 ? -9.839 1.172 7.993 1.00 96.12 115 LEU A CA 1
ATOM 827 C C . LEU A 1 115 ? -10.493 -0.022 8.688 1.00 96.12 115 LEU A C 1
ATOM 829 O O . LEU A 1 115 ? -11.058 0.143 9.766 1.00 96.12 115 LEU A O 1
ATOM 833 N N . VAL A 1 116 ? -10.365 -1.223 8.116 1.00 96.06 116 VAL A N 1
ATOM 834 C CA . VAL A 1 116 ? -10.947 -2.450 8.686 1.00 96.06 116 VAL A CA 1
ATOM 835 C C . VAL A 1 116 ? -10.373 -2.748 10.071 1.00 96.06 116 VAL A C 1
ATOM 837 O O . VAL A 1 116 ? -11.112 -3.091 10.994 1.00 96.06 116 VAL A O 1
ATOM 840 N N . LEU A 1 117 ? -9.060 -2.589 10.243 1.00 95.00 117 LEU A N 1
ATOM 841 C CA . LEU A 1 117 ? -8.395 -2.801 11.531 1.00 95.00 117 LEU A CA 1
ATOM 842 C C . LEU A 1 117 ? -8.820 -1.766 12.588 1.00 95.00 117 LEU A C 1
ATOM 844 O O . LEU A 1 117 ? -8.884 -2.096 13.774 1.00 95.00 117 LEU A O 1
ATOM 848 N N . GLY A 1 118 ? -9.133 -0.539 12.165 1.00 91.88 118 GLY A N 1
ATOM 849 C CA . GLY A 1 118 ? -9.584 0.560 13.019 1.00 91.88 118 GLY A CA 1
ATOM 850 C C . GLY A 1 118 ? -11.052 0.523 13.433 1.00 91.88 118 GLY A C 1
ATOM 851 O O . GLY A 1 118 ? -11.435 1.239 14.360 1.00 91.88 118 GLY A O 1
ATOM 852 N N . MET A 1 119 ? -11.884 -0.302 12.791 1.00 89.12 119 MET A N 1
ATOM 853 C CA . MET A 1 119 ? -13.298 -0.423 13.151 1.00 89.12 119 MET A CA 1
ATOM 854 C C . MET A 1 119 ? -13.439 -0.985 14.575 1.00 89.12 119 MET A C 1
ATOM 856 O O . MET A 1 119 ? -13.083 -2.134 14.866 1.00 89.12 119 MET A O 1
ATOM 860 N N . LYS A 1 120 ? -13.983 -0.174 15.492 1.00 70.88 120 LYS A N 1
ATOM 861 C CA . LYS A 1 120 ? -14.407 -0.654 16.814 1.00 70.88 120 LYS A CA 1
ATOM 862 C C . LYS A 1 120 ? -15.560 -1.645 16.634 1.00 70.88 120 LYS A C 1
ATOM 864 O O . LYS A 1 120 ? -16.381 -1.494 15.733 1.00 70.88 120 LYS A O 1
ATOM 869 N N . LYS A 1 121 ? -15.611 -2.680 17.482 1.00 57.03 121 LYS A N 1
ATOM 870 C CA . LYS A 1 121 ? -16.770 -3.582 17.514 1.00 57.03 121 LYS A CA 1
ATOM 871 C C . LYS A 1 121 ? -17.944 -2.710 17.963 1.00 57.03 121 LYS A C 1
ATOM 873 O O . LY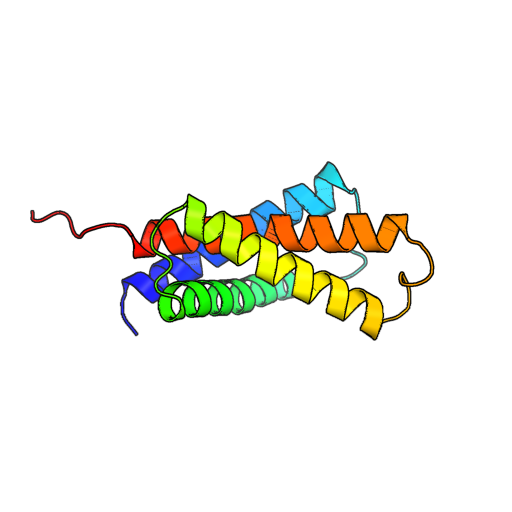S A 1 121 ? -17.815 -2.067 18.999 1.00 57.03 121 LYS A O 1
ATOM 878 N N . SER A 1 122 ? -19.020 -2.640 17.183 1.00 50.09 122 SER A N 1
ATOM 879 C CA . SER A 1 122 ? -20.278 -2.111 17.705 1.00 50.09 122 SER A CA 1
ATOM 880 C C . SER A 1 122 ? -20.640 -2.985 18.900 1.00 50.09 122 SER A C 1
ATOM 882 O O . SER A 1 122 ? -20.782 -4.198 18.734 1.00 50.09 122 SER A O 1
ATOM 884 N N . GLU A 1 123 ? -20.682 -2.405 20.094 1.00 46.34 123 GLU A N 1
ATOM 885 C CA . GLU A 1 123 ? -21.313 -3.044 21.242 1.00 46.34 123 GLU A CA 1
ATOM 886 C C . GLU A 1 123 ? -22.811 -3.019 20.938 1.00 46.34 123 GLU A C 1
ATOM 888 O O . GLU A 1 123 ? -23.440 -1.963 20.965 1.00 46.34 123 GLU A O 1
ATOM 893 N N . ALA A 1 124 ? -23.312 -4.156 20.462 1.00 38.91 124 ALA A N 1
ATOM 894 C CA . ALA A 1 124 ? -24.725 -4.431 20.250 1.00 38.91 124 ALA A CA 1
ATOM 895 C C . ALA A 1 124 ? -25.197 -5.366 21.360 1.00 38.91 124 ALA A C 1
ATOM 897 O O . ALA A 1 124 ? -24.391 -6.255 21.734 1.00 38.91 124 ALA A O 1
#

Secondary structure (DSSP, 8-state):
--HHHHHHHHHHHHHHHHHHIIIIIIIS-----S--HHHHHHHHHHHHHHHHHHHHHTT--SHHHHHHHHHHHHHHHHHHHHHHH-TTTT-HHHHHHHHHHHHHHHHHHHHHHHHHHH-PPP--

pLDDT: mean 88.51, std 11.89, range [38.91, 98.19]

Radius of gyration: 15.14 Å; chains: 1; bounding box: 43×26×43 Å